Protein AF-A0AAU9U2W4-F1 (afdb_monomer_lite)

Radius of gyration: 18.6 Å; chains: 1; bounding box: 30×27×48 Å

Secondary structure (DSSP, 8-state):
--------GGGT-HHHHHHHHHH-TT--TTHHHHHHHHHHHHHHHHHTTTHHHHHHHHHHHHHHHHHTTTS--GGG-

Organism: Euphydryas editha (NCBI:txid104508)

Sequence (77 aa):
MWFQQDGCPAHYARAVRDYLNEEYPDRRIGSSELRQKIDAASEEINARNFARLVKRSFVRRCRACIRAAGKQFEHLL

Structure (mmCIF, N/CA/C/O backbone):
data_AF-A0AAU9U2W4-F1
#
_entry.id   AF-A0AAU9U2W4-F1
#
loop_
_atom_site.group_PDB
_atom_site.id
_atom_site.type_symbol
_atom_site.label_atom_id
_atom_site.label_alt_id
_atom_site.label_comp_id
_atom_site.label_asym_id
_atom_site.label_entity_id
_atom_site.label_seq_id
_atom_site.pdbx_PDB_ins_code
_atom_site.Cartn_x
_atom_site.Cartn_y
_atom_site.Cartn_z
_atom_site.occupancy
_atom_site.B_iso_or_equiv
_atom_site.auth_seq_id
_atom_site.auth_comp_id
_atom_site.auth_asym_id
_atom_site.auth_atom_id
_atom_site.pdbx_PDB_model_num
ATOM 1 N N . MET A 1 1 ? -12.023 -11.556 -2.512 1.00 47.19 1 MET A N 1
ATOM 2 C CA . MET A 1 1 ? -11.092 -10.466 -2.142 1.00 47.19 1 MET A CA 1
ATOM 3 C C . MET A 1 1 ? -9.710 -11.085 -2.023 1.00 47.19 1 MET A C 1
ATOM 5 O O . MET A 1 1 ? -9.613 -12.111 -1.367 1.00 47.19 1 MET A O 1
ATOM 9 N N . TRP A 1 2 ? -8.690 -10.541 -2.689 1.00 55.75 2 TRP A N 1
ATOM 10 C CA . TRP A 1 2 ? -7.318 -11.061 -2.608 1.00 55.75 2 TRP A CA 1
ATOM 11 C C . TRP A 1 2 ? -6.510 -10.184 -1.653 1.00 55.75 2 TRP A C 1
ATOM 13 O O . TRP A 1 2 ? -6.542 -8.960 -1.776 1.00 55.75 2 TRP A O 1
ATOM 23 N N . PHE A 1 3 ? -5.839 -10.806 -0.688 1.00 59.19 3 PHE A N 1
ATOM 24 C CA . PHE A 1 3 ? -4.986 -10.135 0.288 1.00 59.19 3 PHE A CA 1
ATOM 25 C C . PHE A 1 3 ? -3.523 -10.315 -0.1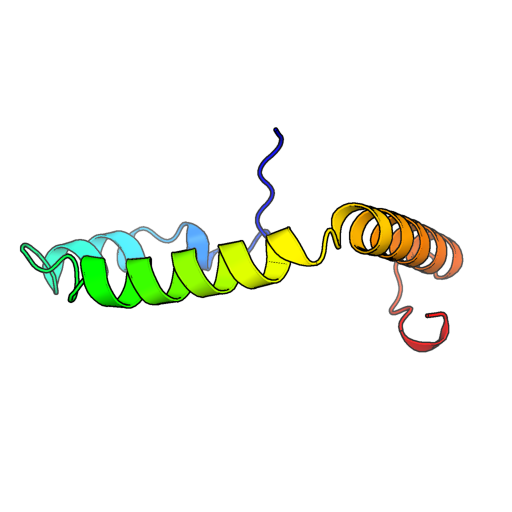29 1.00 59.19 3 PHE A C 1
ATOM 27 O O . PHE A 1 3 ? -3.088 -11.443 -0.349 1.00 59.19 3 PHE A O 1
ATOM 34 N N . GLN A 1 4 ? -2.786 -9.212 -0.273 1.00 73.31 4 GLN A N 1
ATOM 35 C CA . GLN A 1 4 ? -1.384 -9.207 -0.694 1.00 73.31 4 GLN A CA 1
ATOM 36 C C . GLN A 1 4 ? -0.542 -8.469 0.353 1.00 73.31 4 GLN A C 1
ATOM 38 O O . GLN A 1 4 ? -0.908 -7.382 0.800 1.00 73.31 4 GLN A O 1
ATOM 43 N N . GLN A 1 5 ? 0.568 -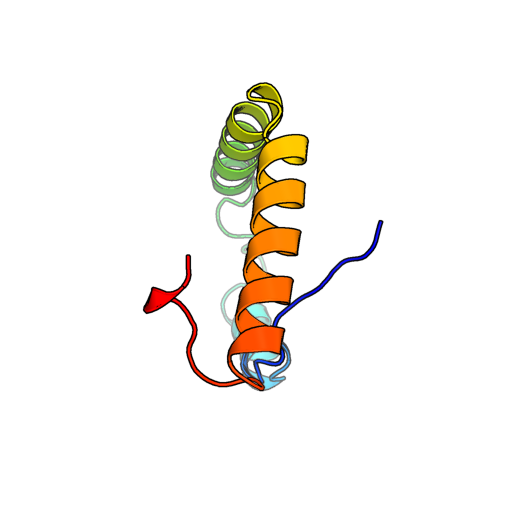9.081 0.756 1.00 73.50 5 GLN A N 1
ATOM 44 C CA . GLN A 1 5 ? 1.602 -8.503 1.616 1.00 73.50 5 GLN A CA 1
ATOM 45 C C . GLN A 1 5 ? 2.912 -8.441 0.824 1.00 73.50 5 GLN A C 1
ATOM 47 O O . GLN A 1 5 ? 3.030 -9.059 -0.239 1.00 73.50 5 GLN A O 1
ATOM 52 N N . ASP A 1 6 ? 3.884 -7.680 1.314 1.00 77.25 6 ASP A N 1
ATOM 53 C CA . ASP A 1 6 ? 5.240 -7.736 0.782 1.00 77.25 6 ASP A CA 1
ATOM 54 C C . ASP A 1 6 ? 5.956 -9.023 1.240 1.00 77.25 6 ASP A C 1
ATOM 56 O O . ASP A 1 6 ? 5.533 -9.722 2.161 1.00 77.25 6 ASP A O 1
ATOM 60 N N . GLY A 1 7 ? 7.041 -9.379 0.554 1.00 72.31 7 GLY A N 1
ATOM 61 C CA . GLY A 1 7 ? 7.811 -10.592 0.844 1.00 72.31 7 GLY A CA 1
ATOM 62 C C . GLY A 1 7 ? 8.765 -10.465 2.036 1.00 72.31 7 GLY A C 1
ATOM 63 O O . GLY A 1 7 ? 9.765 -11.177 2.070 1.00 72.31 7 GLY A O 1
ATOM 64 N N . CYS A 1 8 ? 8.536 -9.529 2.965 1.00 77.69 8 CYS A N 1
ATOM 65 C CA . CYS A 1 8 ? 9.486 -9.234 4.035 1.00 77.69 8 CYS A CA 1
ATOM 66 C C . CYS A 1 8 ? 9.583 -10.402 5.046 1.00 77.69 8 CYS A C 1
ATOM 68 O O . CYS A 1 8 ? 8.572 -10.755 5.660 1.00 77.69 8 CYS A O 1
ATOM 70 N N . PRO A 1 9 ? 10.782 -10.974 5.303 1.00 70.50 9 PRO A N 1
ATOM 71 C CA . PRO A 1 9 ? 10.954 -12.089 6.245 1.00 70.50 9 PRO A CA 1
ATOM 72 C C . PRO A 1 9 ? 10.525 -11.765 7.682 1.00 70.50 9 PRO A C 1
ATOM 74 O O . PRO A 1 9 ? 10.104 -12.657 8.421 1.00 70.50 9 PRO A O 1
ATOM 77 N N . ALA A 1 10 ? 10.588 -10.486 8.074 1.00 68.00 10 ALA A N 1
ATOM 78 C CA . ALA A 1 10 ? 10.165 -10.019 9.394 1.00 68.00 10 ALA A CA 1
ATOM 79 C C . ALA A 1 10 ? 8.676 -10.291 9.665 1.00 68.00 10 ALA A C 1
ATOM 81 O O . ALA A 1 10 ? 8.288 -10.484 10.814 1.00 68.00 10 ALA A O 1
ATOM 82 N N . HIS A 1 11 ? 7.854 -10.397 8.616 1.00 65.69 11 HIS A N 1
ATOM 83 C CA . HIS A 1 11 ? 6.431 -10.714 8.736 1.00 65.69 11 HIS A CA 1
ATOM 84 C C . HIS A 1 11 ? 6.155 -12.206 9.013 1.00 65.69 11 HIS A C 1
ATOM 86 O O . HIS A 1 11 ? 5.005 -12.576 9.245 1.00 65.69 11 HIS A O 1
ATOM 92 N N . TYR A 1 12 ? 7.181 -13.070 9.024 1.00 61.97 12 TYR A N 1
ATOM 93 C CA . TYR A 1 12 ? 7.028 -14.515 9.256 1.00 61.97 12 TYR A CA 1
ATOM 94 C C . TYR A 1 12 ? 8.019 -15.117 10.269 1.00 61.97 12 TYR A C 1
ATOM 96 O O . TYR A 1 12 ? 8.003 -16.326 10.506 1.00 61.97 12 TYR A O 1
ATOM 104 N N . ALA A 1 13 ? 8.881 -14.303 10.884 1.00 76.94 13 ALA A N 1
ATOM 105 C CA . ALA A 1 13 ? 9.912 -14.785 11.797 1.00 76.94 13 ALA A CA 1
ATOM 106 C C . ALA A 1 13 ? 9.314 -15.323 13.109 1.00 76.94 13 ALA A C 1
ATOM 108 O O . ALA A 1 13 ? 8.581 -14.628 13.813 1.00 76.94 13 ALA A O 1
ATOM 109 N N . ARG A 1 14 ? 9.672 -16.563 13.461 1.00 74.69 14 ARG A N 1
ATOM 110 C CA . ARG A 1 14 ? 9.169 -17.246 14.662 1.00 74.69 14 ARG A CA 1
ATOM 111 C C . ARG A 1 14 ? 9.526 -16.499 15.948 1.00 74.69 14 ARG A C 1
ATOM 113 O O . ARG A 1 14 ? 8.643 -16.246 16.747 1.00 74.69 14 ARG A O 1
ATOM 120 N N . ALA A 1 15 ? 10.769 -16.032 16.064 1.00 78.31 15 ALA A N 1
ATOM 121 C CA . ALA A 1 15 ? 11.243 -15.271 17.221 1.00 78.31 15 ALA A CA 1
ATOM 122 C C . ALA A 1 15 ? 10.442 -13.982 17.469 1.00 78.31 15 ALA A C 1
ATOM 124 O O . ALA A 1 15 ? 10.205 -13.623 18.612 1.00 78.31 15 ALA A O 1
ATOM 125 N N . VAL A 1 16 ? 9.982 -13.308 16.407 1.00 70.56 16 VAL A N 1
ATOM 126 C CA . VAL A 1 16 ? 9.133 -12.113 16.538 1.00 70.56 16 VAL A CA 1
ATOM 127 C C . VAL A 1 16 ? 7.750 -12.502 17.055 1.00 70.56 16 VAL A C 1
ATOM 129 O O . VAL A 1 16 ? 7.208 -11.826 17.920 1.00 70.56 16 VAL A O 1
ATOM 132 N N . ARG A 1 17 ? 7.183 -13.607 16.559 1.00 67.50 17 ARG A N 1
ATOM 133 C CA . ARG A 1 17 ? 5.878 -14.104 17.022 1.00 67.50 17 ARG A CA 1
ATOM 134 C C . ARG A 1 17 ? 5.947 -14.575 18.474 1.00 67.50 17 ARG A C 1
ATOM 136 O O . ARG A 1 17 ? 5.065 -14.230 19.247 1.00 67.50 17 ARG A O 1
ATOM 143 N N . ASP A 1 18 ? 6.993 -15.311 18.831 1.00 76.94 18 ASP A N 1
ATOM 144 C CA . ASP A 1 18 ? 7.189 -15.869 20.169 1.00 76.94 18 ASP A CA 1
ATOM 145 C C . ASP A 1 18 ? 7.464 -14.750 21.193 1.00 76.94 18 ASP A C 1
ATOM 147 O O . ASP A 1 18 ? 6.745 -14.661 22.181 1.00 76.94 18 ASP A O 1
ATOM 151 N N . TYR A 1 19 ? 8.364 -13.801 20.894 1.00 76.25 19 TYR A N 1
ATOM 152 C CA . TYR A 1 19 ? 8.622 -12.621 21.738 1.00 76.25 19 TYR A CA 1
ATOM 153 C C . TYR A 1 19 ? 7.357 -11.791 21.993 1.00 76.25 19 TYR A C 1
ATOM 155 O O . TYR A 1 19 ? 7.077 -11.391 23.119 1.00 76.25 19 TYR A O 1
ATOM 163 N N . LEU A 1 20 ? 6.552 -11.556 20.952 1.00 63.09 20 LEU A N 1
ATOM 164 C CA . LEU A 1 20 ? 5.305 -10.803 21.092 1.00 63.09 20 LEU A CA 1
ATOM 165 C C . LEU A 1 20 ? 4.246 -11.554 21.912 1.00 63.09 20 LEU A C 1
ATOM 167 O O . LEU A 1 20 ? 3.451 -10.906 22.587 1.00 63.09 20 LEU A O 1
ATOM 171 N N . ASN A 1 21 ? 4.230 -12.888 21.870 1.00 65.06 21 ASN A N 1
ATOM 172 C CA . ASN A 1 21 ? 3.336 -13.704 22.695 1.00 65.06 21 ASN A CA 1
ATOM 173 C C . ASN A 1 21 ? 3.797 -13.766 24.164 1.00 65.06 21 ASN A C 1
ATOM 175 O O . ASN A 1 21 ? 2.956 -13.847 25.055 1.00 65.06 21 ASN A O 1
ATOM 179 N N . GLU A 1 22 ? 5.108 -13.724 24.415 1.00 71.88 22 GLU A N 1
ATOM 180 C CA . GLU A 1 22 ? 5.713 -13.818 25.752 1.00 71.88 22 GLU A CA 1
ATOM 181 C C . GLU A 1 22 ? 5.722 -12.488 26.518 1.00 71.88 22 GLU A C 1
ATOM 183 O O . GLU A 1 22 ? 5.422 -12.474 27.709 1.00 71.88 22 GLU A O 1
ATOM 188 N N . GLU A 1 23 ? 6.019 -11.365 25.857 1.00 67.69 23 GLU A N 1
ATOM 189 C CA . GLU A 1 23 ? 6.030 -10.029 26.485 1.00 67.69 23 GLU A CA 1
ATOM 190 C C . GLU A 1 23 ? 4.620 -9.471 26.727 1.00 67.69 23 GLU A C 1
ATOM 192 O O . GLU A 1 23 ? 4.395 -8.624 27.597 1.00 67.69 23 GLU A O 1
ATOM 197 N N . TYR A 1 24 ? 3.640 -9.952 25.960 1.00 57.12 24 TYR A N 1
ATOM 198 C CA . TYR A 1 24 ? 2.256 -9.489 26.020 1.00 57.12 24 TYR A CA 1
ATOM 199 C C . TYR A 1 24 ? 1.250 -10.643 26.198 1.00 57.12 24 TYR A C 1
ATOM 201 O O . TYR A 1 24 ? 0.277 -10.713 25.442 1.00 57.12 24 TYR A O 1
ATOM 209 N N . PRO A 1 25 ? 1.402 -11.501 27.228 1.00 52.69 25 PRO A N 1
ATOM 210 C CA . PRO A 1 25 ? 0.643 -12.749 27.358 1.00 52.69 25 PRO A CA 1
ATOM 211 C C . PRO A 1 25 ? -0.862 -12.514 27.583 1.00 52.69 25 PRO A C 1
ATOM 213 O O . PRO A 1 25 ? -1.679 -13.290 27.101 1.00 52.69 25 PRO A O 1
ATOM 216 N N . ASP A 1 26 ? -1.228 -11.387 28.211 1.00 54.56 26 ASP A N 1
ATOM 217 C CA . ASP A 1 26 ? -2.614 -10.912 28.409 1.00 54.56 26 ASP A CA 1
ATOM 218 C C . ASP A 1 26 ? -2.848 -9.491 27.854 1.00 54.56 26 ASP A C 1
ATOM 220 O O . ASP A 1 26 ? -3.871 -8.844 28.093 1.00 54.56 26 ASP A O 1
ATOM 224 N N . ARG A 1 27 ? -1.891 -8.965 27.081 1.00 49.34 27 ARG A N 1
ATOM 225 C CA . ARG A 1 27 ? -1.953 -7.619 26.502 1.00 49.34 27 ARG A CA 1
ATOM 226 C C . ARG A 1 27 ? -2.220 -7.705 25.005 1.00 49.34 27 ARG A C 1
ATOM 228 O O . ARG A 1 27 ? -1.357 -7.434 24.177 1.00 49.34 27 ARG A O 1
ATOM 235 N N . ARG A 1 28 ? -3.494 -7.872 24.644 1.00 52.69 28 ARG A N 1
ATOM 236 C CA . ARG A 1 28 ? -4.009 -7.160 23.462 1.00 52.69 28 ARG A CA 1
ATOM 237 C C . ARG A 1 28 ? -3.923 -5.659 23.787 1.00 52.69 28 ARG A C 1
ATOM 239 O O . ARG A 1 28 ? -4.903 -5.103 24.271 1.00 52.69 28 ARG A O 1
ATOM 246 N N . ILE A 1 29 ? -2.740 -5.045 23.634 1.00 45.56 29 ILE A N 1
ATOM 247 C CA . ILE A 1 29 ? -2.420 -3.632 23.944 1.00 45.56 29 ILE A CA 1
ATOM 248 C C . ILE A 1 29 ? -3.630 -2.763 23.646 1.00 45.56 29 ILE A C 1
ATOM 250 O O . ILE A 1 29 ? -3.900 -2.611 22.463 1.00 45.56 29 ILE A O 1
ATOM 254 N N . GLY A 1 30 ? -4.347 -2.238 24.655 1.00 49.34 30 GLY A N 1
ATOM 255 C CA . GLY A 1 30 ? -5.431 -1.253 24.482 1.00 49.34 30 GLY A CA 1
ATOM 256 C C . GLY A 1 30 ? -6.204 -1.402 23.168 1.00 49.34 30 GLY A C 1
ATOM 257 O O . GLY A 1 30 ? -6.389 -0.425 22.442 1.00 49.34 30 GLY A O 1
ATOM 258 N N . SER A 1 31 ? -6.517 -2.652 22.788 1.00 57.19 31 SER A N 1
ATOM 259 C CA . SER A 1 31 ? -6.653 -2.987 21.365 1.00 57.19 31 SER A CA 1
ATOM 260 C C . SER A 1 31 ? -7.888 -2.345 20.784 1.00 57.19 31 SER A C 1
ATOM 262 O O . SER A 1 31 ? -7.921 -2.142 19.585 1.00 57.19 31 SER A O 1
ATOM 264 N N . SER A 1 32 ? -8.871 -2.011 21.614 1.00 60.56 32 SER A N 1
ATOM 265 C CA . SER A 1 32 ? -10.085 -1.315 21.223 1.00 60.56 32 SER A CA 1
ATOM 266 C C . SER A 1 32 ? -9.827 0.123 20.794 1.00 60.56 32 SER A C 1
ATOM 268 O O . SER A 1 32 ? -10.357 0.512 19.768 1.00 60.56 32 SER A O 1
ATOM 270 N N . GLU A 1 33 ? -9.016 0.908 21.507 1.00 70.12 33 GLU A N 1
ATOM 271 C CA . GLU A 1 33 ? -8.830 2.328 21.176 1.00 70.12 33 GLU A CA 1
ATOM 272 C C . GLU A 1 33 ? -8.003 2.493 19.898 1.00 70.12 33 GLU A C 1
ATOM 274 O O . GLU A 1 33 ? -8.398 3.213 18.981 1.00 70.12 33 GLU A O 1
ATOM 279 N N . LEU A 1 34 ? -6.876 1.781 19.793 1.00 72.75 34 LEU A N 1
ATOM 280 C CA . LEU A 1 34 ? -6.076 1.791 18.568 1.00 72.75 34 LEU A CA 1
ATOM 281 C C . LEU A 1 34 ? -6.873 1.216 17.393 1.00 72.75 34 LEU A C 1
ATOM 283 O O . LEU A 1 34 ? -6.833 1.771 16.296 1.00 72.75 34 LEU A O 1
ATOM 287 N N . ARG A 1 35 ? -7.636 0.140 17.622 1.00 77.31 35 ARG A N 1
ATOM 288 C CA . ARG A 1 35 ? -8.506 -0.431 16.592 1.00 77.31 35 ARG A CA 1
ATOM 289 C C . ARG A 1 35 ? -9.596 0.543 16.172 1.00 77.31 35 ARG A C 1
ATOM 291 O O . ARG A 1 35 ? -9.771 0.717 14.980 1.00 77.31 35 ARG A O 1
ATOM 298 N N . GLN A 1 36 ? -10.240 1.236 17.107 1.00 77.88 36 GLN A N 1
ATOM 299 C CA . GLN A 1 36 ? -11.239 2.264 16.811 1.00 77.88 36 GLN A CA 1
ATOM 300 C C . GLN A 1 36 ? -10.642 3.419 16.011 1.00 77.88 36 GLN A C 1
ATOM 302 O O . GLN A 1 36 ? -11.263 3.869 15.058 1.00 77.88 36 GLN A O 1
ATOM 307 N N . LYS A 1 37 ? -9.425 3.875 16.335 1.00 79.56 37 LYS A N 1
ATOM 308 C CA . LYS A 1 37 ? -8.738 4.911 15.546 1.00 79.56 37 LYS A CA 1
ATOM 309 C C . LYS A 1 37 ? -8.434 4.438 14.124 1.00 79.56 37 LYS A C 1
ATOM 311 O O . LYS A 1 37 ? -8.629 5.199 13.181 1.00 79.56 37 LYS A O 1
ATOM 316 N N . ILE A 1 38 ? -7.980 3.193 13.965 1.00 84.62 38 ILE A N 1
ATOM 317 C CA . ILE A 1 38 ? -7.725 2.592 12.647 1.00 84.62 38 ILE A CA 1
ATOM 318 C C . ILE A 1 38 ? -9.031 2.433 11.864 1.00 84.62 38 ILE A C 1
ATOM 320 O O . ILE A 1 38 ? -9.074 2.799 10.692 1.00 84.62 38 ILE A O 1
ATOM 324 N N . ASP A 1 39 ? -10.082 1.919 12.499 1.00 86.62 39 ASP A N 1
ATOM 325 C CA . ASP A 1 39 ? -11.381 1.684 11.873 1.00 86.62 39 ASP A CA 1
ATOM 326 C C . ASP A 1 39 ? -12.017 3.023 11.456 1.00 86.62 39 ASP A C 1
ATOM 328 O O . ASP A 1 39 ? -12.386 3.176 10.294 1.00 86.62 39 ASP A O 1
ATOM 332 N N . ALA A 1 40 ? -12.011 4.041 12.325 1.00 86.69 40 ALA A N 1
ATOM 333 C CA . ALA A 1 40 ? -12.504 5.386 12.012 1.00 86.69 40 ALA A CA 1
ATOM 334 C C . ALA A 1 40 ? -11.725 6.047 10.860 1.00 86.69 40 ALA A C 1
ATOM 336 O O . ALA A 1 40 ? -12.320 6.595 9.931 1.00 86.69 40 ALA A O 1
ATOM 337 N N . ALA A 1 41 ? -10.390 5.957 10.868 1.00 87.19 41 ALA A N 1
ATOM 338 C CA . ALA A 1 41 ? -9.574 6.460 9.764 1.00 87.19 41 ALA A CA 1
ATOM 339 C C . ALA A 1 41 ? -9.840 5.685 8.459 1.00 87.19 41 ALA A C 1
ATOM 341 O O . ALA A 1 41 ? -9.864 6.268 7.373 1.00 87.19 41 ALA A O 1
ATOM 342 N N . SER A 1 42 ? -10.065 4.370 8.549 1.00 87.56 42 SER A N 1
ATOM 343 C CA . SER A 1 42 ? -10.410 3.532 7.399 1.00 87.56 42 SER A CA 1
ATOM 344 C C . SER A 1 42 ? -11.764 3.923 6.808 1.00 87.56 42 SER A C 1
ATOM 346 O O . SER A 1 42 ? -11.887 4.042 5.5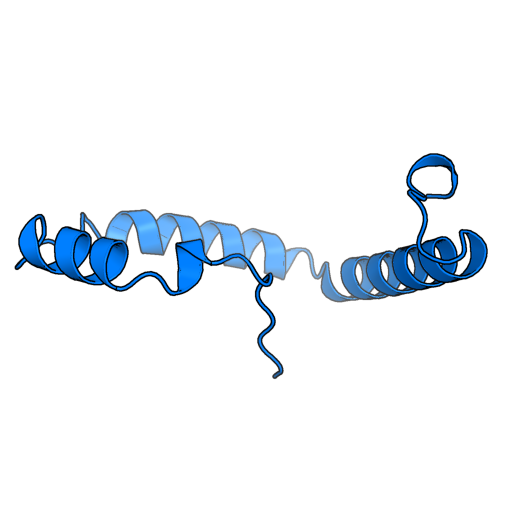88 1.00 87.56 42 SER A O 1
ATOM 348 N N . GLU A 1 43 ? -12.765 4.182 7.649 1.00 89.25 43 GLU A N 1
ATOM 349 C CA . GLU A 1 43 ? -14.083 4.666 7.234 1.00 89.25 43 GLU A CA 1
ATOM 350 C C . GLU A 1 43 ? -13.997 6.022 6.528 1.00 89.25 43 GLU A C 1
ATOM 352 O O . GLU A 1 43 ? -14.564 6.173 5.444 1.00 89.25 43 GLU A O 1
ATOM 357 N N . GLU A 1 44 ? -13.224 6.977 7.056 1.00 88.44 44 GLU A N 1
ATOM 358 C CA . GLU A 1 44 ? -13.023 8.284 6.417 1.00 88.44 44 GLU A CA 1
ATOM 359 C C . GLU A 1 44 ? -12.389 8.150 5.020 1.00 88.44 44 GLU A C 1
ATOM 361 O O . GLU A 1 44 ? -12.824 8.778 4.047 1.00 88.44 44 GLU A O 1
ATOM 366 N N . ILE A 1 45 ? -11.372 7.295 4.893 1.00 84.19 45 ILE A N 1
ATOM 367 C CA . ILE A 1 45 ? -10.715 7.016 3.612 1.00 84.19 45 ILE A CA 1
ATOM 368 C C . ILE A 1 45 ? -11.701 6.351 2.641 1.00 84.19 45 ILE A C 1
ATOM 370 O O . ILE A 1 45 ? -11.758 6.721 1.464 1.00 84.19 45 ILE A O 1
ATOM 374 N N . ASN A 1 46 ? -12.502 5.395 3.113 1.00 82.94 46 ASN A N 1
ATOM 375 C CA . ASN A 1 46 ? -13.477 4.686 2.287 1.00 82.94 46 ASN A CA 1
ATOM 376 C C . ASN A 1 46 ? -14.630 5.592 1.833 1.00 82.94 46 ASN A C 1
ATOM 378 O O . ASN A 1 46 ? -15.039 5.505 0.672 1.00 82.94 46 ASN A O 1
ATOM 382 N N . ALA A 1 47 ? -15.103 6.506 2.686 1.00 85.62 47 ALA A N 1
ATOM 383 C CA . ALA A 1 47 ? -16.170 7.461 2.374 1.00 85.62 47 ALA A CA 1
ATOM 384 C C . ALA A 1 47 ? -15.821 8.370 1.185 1.00 85.62 47 ALA A C 1
ATOM 386 O O . ALA A 1 47 ? -16.683 8.733 0.386 1.00 85.62 47 ALA A O 1
ATOM 387 N N . ARG A 1 48 ? -14.533 8.671 0.995 1.00 83.62 48 ARG A N 1
ATOM 388 C CA . ARG A 1 48 ? -14.025 9.439 -0.154 1.00 83.62 48 ARG A CA 1
ATOM 389 C C . ARG A 1 48 ? -14.007 8.636 -1.469 1.00 83.62 48 ARG A C 1
ATOM 391 O O . ARG A 1 48 ? -13.610 9.161 -2.509 1.00 83.62 48 ARG A O 1
ATOM 398 N N . ASN A 1 49 ? -14.432 7.369 -1.441 1.00 80.00 49 ASN A N 1
ATOM 399 C CA . ASN A 1 49 ? -14.586 6.462 -2.581 1.00 80.00 49 ASN A CA 1
ATOM 400 C C . ASN A 1 49 ? -13.345 6.404 -3.500 1.00 80.00 49 ASN A C 1
ATOM 402 O O . ASN A 1 49 ? -13.426 6.402 -4.735 1.00 80.00 49 ASN A O 1
ATOM 406 N N . PHE A 1 50 ? -12.155 6.340 -2.889 1.00 84.12 50 PHE A N 1
ATOM 407 C CA . PHE A 1 50 ? -10.870 6.340 -3.596 1.00 84.12 50 PHE A CA 1
ATOM 408 C C . PHE A 1 50 ? -10.625 5.102 -4.462 1.00 84.12 50 PHE A C 1
ATOM 410 O O . PHE A 1 50 ? -9.664 5.087 -5.233 1.00 84.12 50 PHE A O 1
ATOM 417 N N . ALA A 1 51 ? -11.480 4.078 -4.396 1.00 81.62 51 ALA A N 1
ATOM 418 C CA . ALA A 1 51 ? -11.310 2.817 -5.115 1.00 81.62 51 ALA A CA 1
ATOM 419 C C . ALA A 1 51 ? -10.999 3.020 -6.610 1.00 81.62 51 ALA A C 1
ATOM 421 O O . ALA A 1 51 ? -10.124 2.355 -7.169 1.00 81.62 51 ALA A O 1
ATOM 422 N N . ARG A 1 52 ? -11.658 3.986 -7.265 1.00 84.50 52 ARG A N 1
ATOM 423 C CA . ARG A 1 52 ? -11.390 4.323 -8.674 1.00 84.50 52 ARG A CA 1
ATOM 424 C C . ARG A 1 52 ? -10.003 4.939 -8.880 1.00 84.50 52 ARG A C 1
ATOM 426 O O . ARG A 1 52 ? -9.324 4.606 -9.852 1.00 84.50 52 ARG A O 1
ATOM 433 N N . LEU A 1 53 ? -9.574 5.821 -7.980 1.00 86.69 53 LEU A N 1
ATOM 434 C CA . LEU A 1 53 ? -8.265 6.475 -8.041 1.00 86.69 53 LEU A CA 1
ATOM 435 C C . LEU A 1 53 ? -7.131 5.485 -7.768 1.00 86.69 53 LEU A C 1
ATOM 437 O O . LEU A 1 53 ? -6.151 5.483 -8.512 1.00 86.69 53 LEU A O 1
ATOM 441 N N . VAL A 1 54 ? -7.300 4.596 -6.787 1.00 87.75 54 VAL A N 1
ATOM 442 C CA . VAL A 1 54 ? -6.345 3.523 -6.477 1.00 87.75 54 VAL A CA 1
ATOM 443 C C . VAL A 1 54 ? -6.190 2.585 -7.673 1.00 87.75 54 VAL A C 1
ATOM 445 O O . VAL A 1 54 ? -5.068 2.369 -8.125 1.00 87.75 54 VAL A O 1
ATOM 448 N N . LYS A 1 55 ? -7.296 2.115 -8.270 1.00 88.50 55 LYS A N 1
ATOM 449 C CA . LYS A 1 55 ? -7.257 1.271 -9.481 1.00 88.50 55 LYS A CA 1
ATOM 450 C C . LYS A 1 55 ? -6.520 1.955 -10.635 1.00 88.50 55 LYS A C 1
ATOM 452 O O . LYS A 1 55 ? -5.657 1.348 -11.266 1.00 88.50 55 LYS A O 1
ATOM 457 N N . ARG A 1 56 ? -6.818 3.234 -10.897 1.00 90.69 56 ARG A N 1
ATOM 458 C CA . ARG A 1 56 ? -6.154 4.004 -11.962 1.00 90.69 56 ARG A CA 1
ATOM 459 C C . ARG A 1 56 ? -4.660 4.180 -11.688 1.00 90.69 56 ARG A C 1
ATOM 461 O O . ARG A 1 56 ? -3.851 4.002 -12.596 1.00 90.69 56 ARG A O 1
ATOM 468 N N . SER A 1 57 ? -4.305 4.531 -10.453 1.00 93.00 57 SER A N 1
ATOM 469 C CA . SER A 1 57 ? -2.916 4.722 -10.022 1.00 93.00 57 SER A CA 1
ATOM 470 C C . SER A 1 57 ? -2.116 3.424 -10.140 1.00 93.00 57 SER A C 1
ATOM 472 O O . SER A 1 57 ? -1.026 3.424 -10.707 1.00 93.00 57 SER A O 1
ATOM 474 N N . PHE A 1 58 ? -2.697 2.301 -9.711 1.00 92.06 58 PHE A N 1
ATOM 475 C CA . PHE A 1 58 ? -2.091 0.977 -9.816 1.00 92.06 58 PHE A CA 1
ATOM 476 C C . PHE A 1 58 ? -1.768 0.613 -11.269 1.00 92.06 58 PHE A C 1
ATOM 478 O O . PHE A 1 58 ? -0.613 0.354 -11.599 1.00 92.06 58 PHE A O 1
ATOM 485 N N . VAL A 1 59 ? -2.752 0.708 -12.172 1.00 94.75 59 VAL A N 1
ATOM 486 C CA . VAL A 1 59 ? -2.543 0.431 -13.605 1.00 94.75 59 VAL A CA 1
ATOM 487 C C . VAL A 1 59 ? -1.483 1.361 -14.207 1.00 94.75 59 VAL A C 1
ATOM 489 O O . VAL A 1 59 ? -0.658 0.919 -15.009 1.00 94.75 59 VAL A O 1
ATOM 492 N N . ARG A 1 60 ? -1.465 2.643 -13.812 1.00 95.25 60 ARG A N 1
ATOM 493 C CA . ARG A 1 60 ? -0.440 3.602 -14.253 1.00 95.25 60 ARG A CA 1
ATOM 494 C C . ARG A 1 60 ? 0.961 3.158 -13.829 1.00 95.25 60 ARG A C 1
ATOM 496 O O . ARG A 1 60 ? 1.856 3.141 -14.672 1.00 95.25 60 ARG A O 1
ATOM 503 N N . ARG A 1 61 ? 1.131 2.756 -12.566 1.00 95.69 61 ARG A N 1
ATOM 504 C CA . ARG A 1 61 ? 2.407 2.275 -12.011 1.00 95.69 61 ARG A CA 1
ATOM 505 C C . ARG A 1 61 ? 2.865 0.967 -12.660 1.00 95.69 61 ARG A C 1
ATOM 507 O O . ARG A 1 61 ? 4.022 0.878 -13.055 1.00 95.69 61 ARG A O 1
ATOM 514 N N . CYS A 1 62 ? 1.968 0.006 -12.896 1.00 94.56 62 CYS A N 1
ATOM 515 C CA . CYS A 1 62 ? 2.306 -1.221 -13.630 1.00 94.56 62 CYS A CA 1
ATOM 516 C C . CYS A 1 62 ? 2.810 -0.921 -15.049 1.00 94.56 62 CYS A C 1
ATOM 518 O O . CYS A 1 62 ? 3.836 -1.450 -15.470 1.00 94.56 62 CYS A O 1
ATOM 520 N N . ARG A 1 63 ? 2.131 -0.028 -15.782 1.00 95.88 63 ARG A N 1
ATOM 521 C CA . ARG A 1 63 ? 2.560 0.378 -17.131 1.00 95.88 63 ARG A CA 1
ATOM 522 C C . ARG A 1 63 ? 3.915 1.089 -17.120 1.00 95.88 63 ARG A C 1
ATOM 524 O O . ARG A 1 63 ? 4.715 0.857 -18.020 1.00 95.88 63 ARG A O 1
ATOM 531 N N . ALA A 1 64 ? 4.171 1.941 -16.127 1.00 96.12 64 ALA A N 1
ATOM 532 C CA . ALA A 1 64 ? 5.466 2.601 -15.962 1.00 96.12 64 ALA A CA 1
ATOM 533 C C . ALA A 1 64 ? 6.590 1.587 -15.687 1.00 96.12 64 ALA A C 1
ATOM 535 O O . ALA A 1 64 ? 7.628 1.652 -16.338 1.00 96.12 64 ALA A O 1
ATOM 536 N N . CYS A 1 65 ? 6.345 0.600 -14.821 1.00 95.81 65 CYS A N 1
ATOM 537 C CA . CYS A 1 65 ? 7.279 -0.493 -14.541 1.00 95.81 65 CYS A CA 1
ATOM 538 C C . CYS A 1 65 ? 7.624 -1.308 -15.800 1.00 95.81 65 CYS A C 1
ATOM 540 O O . CYS A 1 65 ? 8.796 -1.566 -16.065 1.00 95.81 65 CYS A O 1
ATOM 542 N N . ILE A 1 66 ? 6.620 -1.641 -16.623 1.00 95.94 66 ILE A N 1
ATOM 543 C CA . ILE A 1 66 ? 6.831 -2.345 -17.899 1.00 95.94 66 ILE A CA 1
ATOM 544 C C . ILE A 1 66 ? 7.699 -1.505 -18.846 1.00 95.94 66 ILE A C 1
ATOM 546 O O . ILE A 1 66 ? 8.672 -2.019 -19.391 1.00 95.94 66 ILE A O 1
ATOM 550 N N . ARG A 1 67 ? 7.399 -0.206 -19.010 1.00 94.50 67 ARG A N 1
ATOM 551 C CA . ARG A 1 67 ? 8.212 0.699 -19.849 1.00 94.50 67 ARG A CA 1
ATOM 552 C C . ARG A 1 67 ? 9.650 0.835 -19.350 1.00 94.50 67 ARG A C 1
ATOM 554 O O . ARG A 1 67 ? 10.555 0.986 -20.160 1.00 94.50 67 ARG 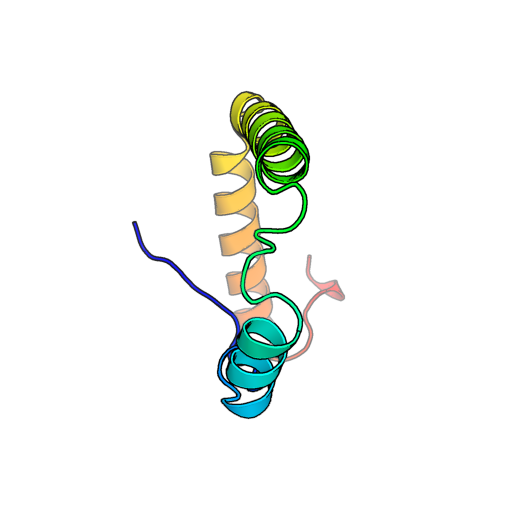A O 1
ATOM 561 N N . ALA A 1 68 ? 9.853 0.769 -18.038 1.00 95.50 68 ALA A N 1
ATOM 562 C CA . ALA A 1 68 ? 11.169 0.811 -17.412 1.00 95.50 68 ALA A CA 1
A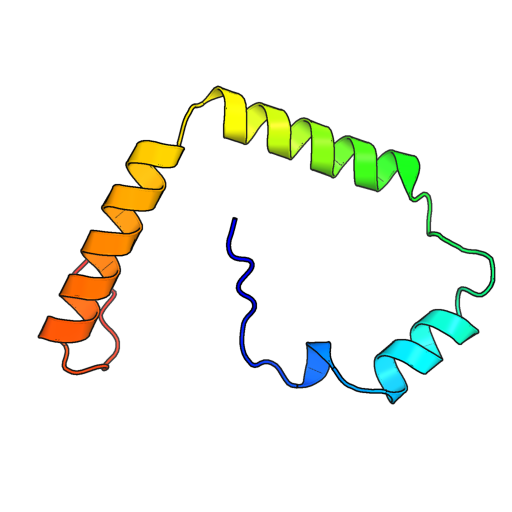TOM 563 C C . ALA A 1 68 ? 11.869 -0.563 -17.354 1.00 95.50 68 ALA A C 1
ATOM 565 O O . ALA A 1 68 ? 12.942 -0.662 -16.759 1.00 95.50 68 ALA A O 1
ATOM 566 N N . ALA A 1 69 ? 11.279 -1.622 -17.927 1.00 95.06 69 ALA A N 1
ATOM 567 C CA . ALA A 1 69 ? 11.783 -2.995 -17.858 1.00 95.06 69 ALA A CA 1
ATOM 568 C C . ALA A 1 69 ? 12.122 -3.442 -16.418 1.00 95.06 69 ALA A C 1
ATOM 570 O O . ALA A 1 69 ? 13.161 -4.050 -16.167 1.00 95.06 69 ALA A O 1
ATOM 571 N N . GLY A 1 70 ? 11.267 -3.086 -15.452 1.00 90.56 70 GLY A N 1
ATOM 572 C CA . GLY A 1 70 ? 11.446 -3.430 -14.037 1.00 90.56 70 GLY A CA 1
ATOM 573 C C . GLY A 1 70 ? 12.401 -2.527 -13.246 1.00 90.56 70 GLY A C 1
ATOM 574 O O . GLY A 1 70 ? 12.564 -2.735 -12.046 1.00 90.56 70 GLY A O 1
ATOM 575 N N . LYS A 1 71 ? 13.020 -1.513 -13.867 1.00 93.56 71 LYS A N 1
ATOM 576 C CA . LYS A 1 71 ? 13.841 -0.509 -13.164 1.00 93.56 71 LYS A CA 1
ATOM 577 C C . LYS A 1 71 ? 12.969 0.516 -12.432 1.00 93.56 71 LYS A C 1
ATOM 579 O O . LYS A 1 71 ? 11.768 0.610 -12.671 1.00 93.56 71 LYS A O 1
ATOM 584 N N . GLN A 1 72 ? 13.588 1.320 -11.564 1.00 94.31 72 GLN A N 1
ATOM 585 C CA . GLN A 1 72 ? 12.933 2.446 -10.886 1.00 94.31 72 GLN A CA 1
ATOM 586 C C . GLN A 1 72 ? 12.235 3.371 -11.895 1.00 94.31 72 GLN A C 1
ATOM 588 O O . GLN A 1 72 ? 12.834 3.779 -12.889 1.00 94.31 72 GLN A O 1
ATOM 593 N N . PHE A 1 73 ? 10.971 3.704 -11.631 1.00 94.06 73 PHE A N 1
ATOM 594 C CA . PHE A 1 73 ? 10.081 4.359 -12.598 1.00 94.06 73 PHE A CA 1
ATOM 595 C C . PHE A 1 73 ? 9.370 5.603 -12.047 1.00 94.06 73 PHE A C 1
ATOM 597 O O . PHE A 1 73 ? 8.466 6.107 -12.704 1.00 94.06 73 PHE A O 1
ATOM 604 N N . GLU A 1 74 ? 9.756 6.119 -10.872 1.00 89.56 74 GLU A N 1
ATOM 605 C CA . GLU A 1 74 ? 9.139 7.325 -10.279 1.00 89.56 74 GLU A CA 1
ATOM 606 C C . GLU A 1 74 ? 9.232 8.549 -11.214 1.00 89.56 74 GLU A C 1
ATOM 608 O O . GLU A 1 74 ? 8.295 9.330 -11.294 1.00 89.56 74 GLU A O 1
ATOM 613 N N . HIS A 1 75 ? 10.284 8.652 -12.036 1.00 86.94 75 HIS A N 1
ATOM 614 C CA . HIS A 1 75 ? 10.420 9.691 -13.071 1.00 86.94 75 HIS A CA 1
ATOM 615 C C . HIS A 1 75 ? 9.397 9.587 -14.228 1.00 86.94 75 HIS A C 1
ATOM 617 O O . HIS A 1 75 ? 9.359 10.458 -15.093 1.00 86.94 75 HIS A O 1
ATOM 623 N N . LEU A 1 76 ? 8.594 8.517 -14.280 1.00 79.31 76 LEU A N 1
ATOM 624 C CA . LEU A 1 76 ? 7.568 8.258 -15.299 1.00 79.31 76 LEU A CA 1
ATOM 625 C C . LEU A 1 76 ? 6.131 8.373 -14.749 1.00 79.31 76 LEU A C 1
ATOM 627 O O . LEU A 1 76 ? 5.188 7.990 -15.459 1.00 79.31 76 LEU A O 1
ATOM 631 N N . LEU A 1 77 ? 5.958 8.79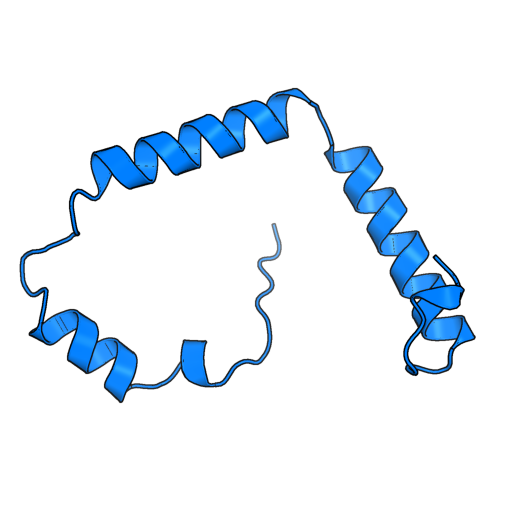2 -13.486 1.00 82.88 77 LEU A N 1
ATOM 632 C CA . LEU A 1 77 ? 4.676 8.836 -12.764 1.00 82.88 77 LEU A CA 1
ATOM 633 C C . LEU A 1 77 ? 4.105 10.237 -12.608 1.00 82.88 77 LEU A C 1
ATOM 635 O O . LEU A 1 77 ? 2.852 10.265 -12.483 1.00 82.88 77 LEU A O 1
#

InterPro domains:
  IPR036397 Ribonuclease H superfamily [G3DSA:3.30.420.10] (1-75)

pLDDT: mean 78.23, std 14.02, range [45.56, 96.12]

Foldseek 3Di:
DDDDDDPDCCVPDPCNVVVCCVVQVPDPPVVVVVVVVVVVVVVVVVVVVCVVVVVVVVVQVVVQCVVVVNDDRPVVD